Protein AF-A0A932D3Q0-F1 (afdb_monomer_lite)

Sequence (78 aa):
MSRERPLARKNLMVDAGDVLALKKVLGAATESEAVRVAVRDRLVLEEAQAAFDRIRARGGIDDAFGRSGPRHLRRRAG

Structure (mmCIF, N/CA/C/O backbone):
data_AF-A0A932D3Q0-F1
#
_entry.id   AF-A0A932D3Q0-F1
#
loop_
_atom_site.group_PDB
_atom_site.id
_atom_site.type_symbol
_atom_site.label_atom_id
_atom_site.label_alt_id
_atom_site.label_comp_id
_atom_site.label_asym_id
_atom_site.label_entity_id
_atom_site.label_seq_id
_atom_site.pdbx_PDB_ins_code
_atom_site.Cartn_x
_atom_site.Cartn_y
_atom_site.Cartn_z
_atom_site.occupancy
_atom_site.B_iso_or_equiv
_atom_site.auth_seq_id
_atom_site.auth_comp_id
_atom_site.auth_asym_id
_atom_site.auth_atom_id
_atom_site.pdbx_PDB_model_num
ATOM 1 N N . MET A 1 1 ? 20.231 6.155 2.708 1.00 38.53 1 MET A N 1
ATOM 2 C CA . MET A 1 1 ? 19.468 6.450 3.941 1.00 38.53 1 MET A CA 1
ATOM 3 C C . MET A 1 1 ? 18.206 7.200 3.549 1.00 38.53 1 MET A C 1
ATOM 5 O O . MET A 1 1 ? 18.294 8.363 3.171 1.00 38.53 1 MET A O 1
ATOM 9 N N . SER A 1 2 ? 17.051 6.536 3.530 1.00 51.09 2 SER A N 1
ATOM 10 C CA . SER A 1 2 ? 15.780 7.214 3.263 1.00 51.09 2 SER A CA 1
ATOM 11 C C . SER A 1 2 ? 15.474 8.129 4.446 1.00 51.09 2 SER A C 1
ATOM 13 O O . SER A 1 2 ? 15.240 7.638 5.544 1.00 51.09 2 SER A O 1
ATOM 15 N N . ARG A 1 3 ? 15.522 9.451 4.246 1.00 57.59 3 ARG A N 1
ATOM 16 C CA . ARG A 1 3 ? 15.005 10.401 5.240 1.00 57.59 3 ARG A CA 1
ATOM 17 C C . ARG A 1 3 ? 13.534 10.064 5.478 1.00 57.59 3 ARG A C 1
ATOM 19 O O . ARG A 1 3 ? 12.770 9.989 4.512 1.00 57.59 3 ARG A O 1
ATOM 26 N N . GLU A 1 4 ? 13.147 9.843 6.731 1.00 63.94 4 GLU A N 1
ATOM 27 C CA . GLU A 1 4 ? 11.733 9.767 7.089 1.00 63.94 4 GLU A CA 1
ATOM 28 C C . GLU A 1 4 ? 11.065 11.071 6.659 1.00 63.94 4 GLU A C 1
ATOM 30 O O . GLU A 1 4 ? 11.467 12.166 7.057 1.00 63.94 4 GLU A O 1
ATOM 35 N N . ARG A 1 5 ? 10.086 10.957 5.758 1.00 78.62 5 ARG A N 1
ATOM 36 C CA . ARG A 1 5 ? 9.296 12.112 5.338 1.00 78.62 5 ARG A CA 1
ATOM 37 C C . ARG A 1 5 ? 8.375 12.492 6.499 1.00 78.62 5 ARG A C 1
ATOM 39 O O . ARG A 1 5 ? 7.756 11.593 7.071 1.00 78.62 5 ARG A O 1
ATOM 46 N N . PRO A 1 6 ? 8.253 13.787 6.839 1.00 88.06 6 PRO A N 1
ATOM 47 C CA . PRO A 1 6 ? 7.366 14.213 7.910 1.00 88.06 6 PRO A CA 1
ATOM 48 C C . PRO A 1 6 ? 5.925 13.800 7.595 1.00 88.06 6 PRO A C 1
ATOM 50 O O . PRO A 1 6 ? 5.444 13.962 6.471 1.00 88.06 6 PRO A O 1
ATOM 53 N N . LEU A 1 7 ? 5.240 13.247 8.595 1.00 89.25 7 LEU A N 1
ATOM 54 C CA . LEU A 1 7 ? 3.842 12.854 8.471 1.00 89.25 7 LEU A CA 1
ATOM 55 C C . LEU A 1 7 ? 2.954 14.097 8.523 1.00 89.25 7 LEU A C 1
ATOM 57 O O . LEU A 1 7 ? 3.028 14.886 9.462 1.00 89.25 7 LEU A O 1
ATOM 61 N N . ALA A 1 8 ? 2.072 14.235 7.539 1.00 92.50 8 ALA A N 1
ATOM 62 C CA . ALA A 1 8 ? 1.039 15.260 7.515 1.00 92.50 8 ALA A CA 1
ATOM 63 C C . ALA A 1 8 ? -0.336 14.592 7.482 1.00 92.50 8 ALA A C 1
ATOM 65 O O . ALA A 1 8 ? -0.554 13.655 6.712 1.00 92.50 8 ALA A O 1
ATOM 66 N N . ARG A 1 9 ? -1.279 15.083 8.295 1.00 92.50 9 ARG A N 1
ATOM 67 C CA . ARG A 1 9 ? -2.672 14.632 8.215 1.00 92.50 9 ARG A CA 1
ATOM 68 C C . ARG A 1 9 ? -3.288 15.099 6.899 1.00 92.50 9 ARG A C 1
ATOM 70 O O . ARG A 1 9 ? -3.132 16.254 6.502 1.00 92.50 9 ARG A O 1
ATOM 77 N N . LYS A 1 10 ? -3.993 14.189 6.236 1.00 91.31 10 LYS A N 1
ATOM 78 C CA . LYS A 1 10 ? -4.772 14.441 5.025 1.00 91.31 10 LYS A CA 1
ATOM 79 C C . LYS A 1 10 ? -6.152 13.830 5.227 1.00 91.31 10 LYS A C 1
ATOM 81 O O . LYS A 1 10 ? -6.247 12.709 5.718 1.00 91.31 10 LYS A O 1
ATOM 86 N N . ASN A 1 11 ? -7.192 14.572 4.864 1.00 93.75 11 ASN A N 1
ATOM 87 C CA . ASN A 1 11 ? -8.553 14.049 4.852 1.00 93.75 11 ASN A CA 1
ATOM 88 C C . ASN A 1 11 ? -8.737 13.278 3.545 1.00 93.75 11 ASN A C 1
ATOM 90 O O . ASN A 1 11 ? -8.517 13.839 2.472 1.00 93.75 11 ASN A O 1
ATOM 94 N N . LEU A 1 12 ? -9.094 12.001 3.644 1.00 90.44 12 LEU A N 1
ATOM 95 C CA . LEU A 1 12 ? -9.279 11.111 2.505 1.00 90.44 12 LEU A CA 1
ATOM 96 C C . LEU A 1 12 ? -10.598 10.363 2.682 1.00 90.44 12 LEU A C 1
ATOM 98 O O . LEU A 1 12 ? -10.873 9.853 3.766 1.00 90.44 12 LEU A O 1
ATOM 102 N N . MET A 1 13 ? -11.397 10.302 1.620 1.00 96.62 13 MET A N 1
ATOM 103 C CA . MET A 1 13 ? -12.550 9.411 1.560 1.00 96.62 13 MET A CA 1
ATOM 104 C C . MET A 1 13 ? -12.090 8.066 1.008 1.00 96.62 13 MET A C 1
ATOM 106 O O . MET A 1 13 ? -11.447 8.011 -0.039 1.00 96.62 13 MET A O 1
ATOM 110 N N . VAL A 1 14 ? -12.397 7.003 1.737 1.00 95.81 14 VAL A N 1
ATOM 111 C CA . VAL A 1 14 ? -12.020 5.622 1.429 1.00 95.81 14 VAL A CA 1
ATOM 112 C C . VAL A 1 14 ? -13.190 4.712 1.758 1.00 95.81 14 VAL A C 1
ATOM 114 O O . VAL A 1 14 ? -14.006 5.044 2.620 1.00 95.81 14 VAL A O 1
ATOM 117 N N . ASP A 1 15 ? -13.251 3.561 1.099 1.00 97.94 15 ASP A N 1
ATOM 118 C CA . ASP A 1 15 ? -14.136 2.490 1.532 1.00 97.94 15 ASP A CA 1
ATOM 119 C C . ASP A 1 15 ? -13.584 1.853 2.819 1.00 97.94 15 ASP A C 1
ATOM 121 O O . ASP A 1 15 ? -12.419 1.453 2.893 1.00 97.94 15 ASP A O 1
ATOM 125 N N . ALA A 1 16 ? -14.410 1.791 3.865 1.00 96.88 16 ALA A N 1
ATOM 126 C CA . ALA A 1 16 ? -13.990 1.274 5.165 1.00 96.88 16 ALA A CA 1
ATOM 127 C C . ALA A 1 16 ? -13.733 -0.244 5.143 1.00 96.88 16 ALA A C 1
ATOM 129 O O . ALA A 1 16 ? -12.846 -0.732 5.848 1.00 96.88 16 ALA A O 1
ATOM 130 N N . GLY A 1 17 ? -14.484 -0.992 4.330 1.00 98.12 17 GLY A N 1
ATOM 131 C CA . GLY A 1 17 ? -14.302 -2.429 4.151 1.00 98.12 17 GLY A CA 1
ATOM 132 C C . GLY A 1 17 ? -12.966 -2.741 3.485 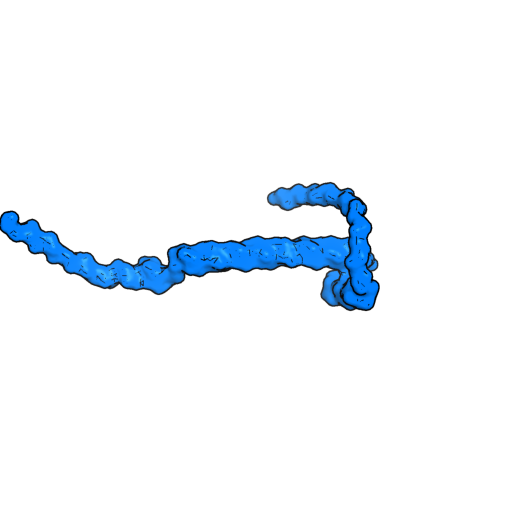1.00 98.12 17 GLY A C 1
ATOM 133 O O . GLY A 1 17 ? -12.222 -3.596 3.976 1.00 98.12 17 GLY A O 1
ATOM 134 N N . ASP A 1 18 ? -12.619 -1.984 2.445 1.00 98.19 18 ASP A N 1
ATOM 135 C CA . ASP A 1 18 ? -11.340 -2.123 1.744 1.00 98.19 18 ASP A CA 1
ATOM 136 C C . ASP A 1 18 ? -10.155 -1.801 2.655 1.00 98.19 18 ASP A C 1
ATOM 138 O O . ASP A 1 18 ? -9.170 -2.541 2.681 1.00 98.19 18 ASP A O 1
ATOM 142 N N . VAL A 1 19 ? -10.242 -0.737 3.459 1.00 97.88 19 VAL A N 1
ATOM 143 C CA . VAL A 1 19 ? -9.169 -0.368 4.398 1.00 97.88 19 VAL A CA 1
ATOM 144 C C . VAL A 1 19 ? -9.006 -1.414 5.500 1.00 97.88 19 VAL A C 1
ATOM 146 O O . VAL A 1 19 ? -7.877 -1.737 5.886 1.00 97.88 19 VAL A O 1
ATOM 149 N N . LEU A 1 20 ? -10.104 -2.001 5.980 1.00 97.94 20 LEU A N 1
ATOM 150 C CA . LEU A 1 20 ? -10.048 -3.086 6.955 1.00 97.94 20 LEU A CA 1
ATOM 151 C C . LEU A 1 20 ? -9.427 -4.356 6.356 1.00 97.94 20 LEU A C 1
ATOM 153 O O . LEU A 1 20 ? -8.623 -5.019 7.018 1.00 97.94 20 LEU A O 1
ATOM 157 N N . ALA A 1 21 ? -9.778 -4.698 5.115 1.00 98.25 21 ALA A N 1
ATOM 158 C CA . ALA A 1 21 ? -9.175 -5.814 4.392 1.00 98.25 21 ALA A CA 1
ATOM 159 C C . ALA A 1 21 ? -7.676 -5.574 4.165 1.00 98.25 21 ALA A C 1
ATOM 161 O O . ALA A 1 21 ? -6.856 -6.435 4.486 1.00 98.25 21 ALA A O 1
ATOM 162 N N . LEU A 1 22 ? -7.309 -4.372 3.719 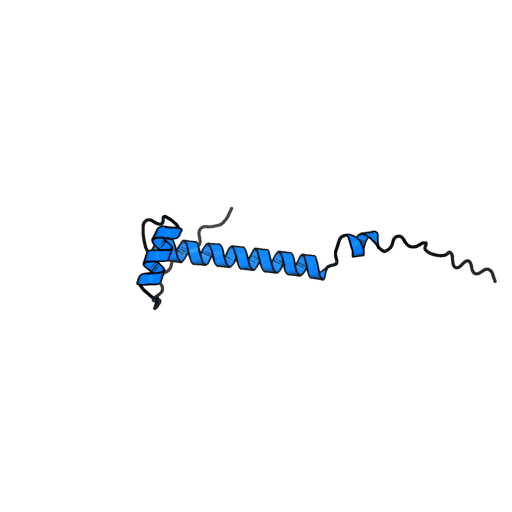1.00 97.75 22 LEU A N 1
ATOM 163 C CA . LEU A 1 22 ? -5.929 -3.945 3.512 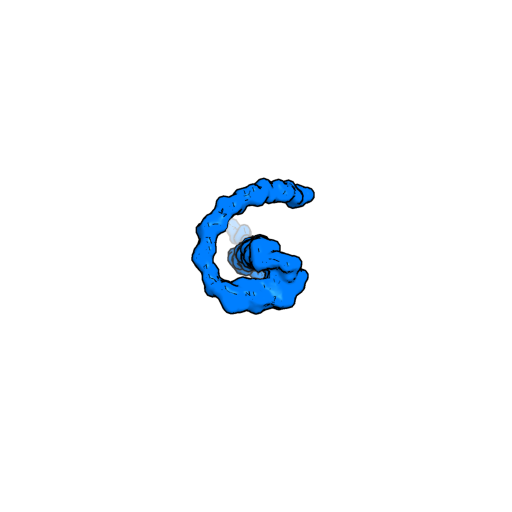1.00 97.75 22 LEU A CA 1
ATOM 164 C C . LEU A 1 22 ? -5.106 -4.046 4.800 1.00 97.75 22 LEU A C 1
ATOM 166 O O . LEU A 1 22 ? -4.009 -4.599 4.788 1.00 97.75 22 LEU A O 1
ATOM 170 N N . LYS A 1 23 ? -5.650 -3.576 5.929 1.00 98.31 23 LYS A N 1
ATOM 171 C CA . LYS A 1 23 ? -5.010 -3.699 7.245 1.00 98.31 23 LYS A CA 1
ATOM 172 C C . LYS A 1 23 ? -4.679 -5.154 7.578 1.00 98.31 23 LYS A C 1
ATOM 174 O O . LYS A 1 23 ? -3.575 -5.424 8.046 1.00 98.31 23 LYS A O 1
ATOM 179 N N . LYS A 1 24 ? -5.612 -6.083 7.333 1.00 98.12 24 LYS A N 1
ATOM 180 C CA . LYS A 1 24 ? -5.406 -7.522 7.574 1.00 98.12 24 LYS A CA 1
ATOM 181 C C . LYS A 1 24 ? -4.333 -8.100 6.655 1.00 98.12 24 LYS A C 1
ATOM 183 O O . LYS A 1 24 ? -3.445 -8.787 7.143 1.00 98.12 24 LYS A O 1
ATOM 188 N N . VAL A 1 25 ? -4.397 -7.796 5.356 1.00 97.94 25 VAL A N 1
ATOM 189 C CA . VAL A 1 25 ? -3.432 -8.282 4.354 1.00 97.94 25 VAL A CA 1
ATOM 190 C C . VAL A 1 25 ? -2.014 -7.807 4.671 1.00 97.94 25 VAL A C 1
ATOM 192 O O . VAL A 1 25 ? -1.071 -8.584 4.570 1.00 97.94 25 VAL A O 1
ATOM 195 N N . LEU A 1 26 ? -1.867 -6.551 5.093 1.00 97.00 26 LEU A N 1
ATOM 196 C CA . LEU A 1 26 ? -0.571 -5.955 5.418 1.00 97.00 26 LEU A CA 1
ATOM 197 C C . LEU A 1 26 ? -0.107 -6.227 6.857 1.00 97.00 26 LEU A C 1
ATOM 199 O O . LEU A 1 26 ? 0.995 -5.823 7.217 1.00 97.00 26 LEU A O 1
ATOM 203 N N . GLY A 1 27 ? -0.934 -6.857 7.698 1.00 97.19 27 GLY A N 1
ATOM 204 C CA . GLY A 1 27 ? -0.626 -7.065 9.11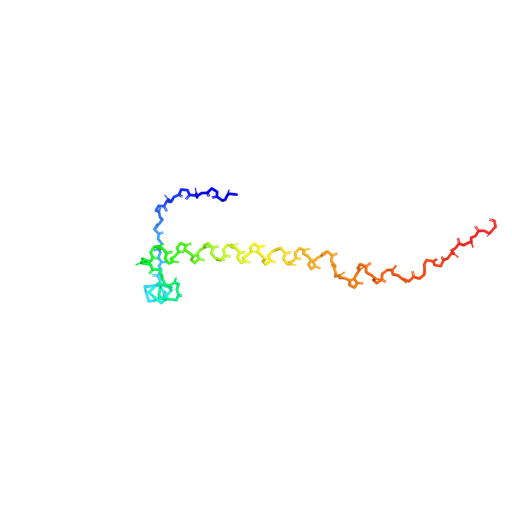7 1.00 97.19 27 GLY A CA 1
ATOM 205 C C . GLY A 1 27 ? -0.419 -5.765 9.907 1.00 97.19 27 GLY A C 1
ATOM 206 O O . GLY A 1 27 ? 0.301 -5.759 10.903 1.00 97.19 27 GLY A O 1
ATOM 207 N N . ALA A 1 28 ? -1.017 -4.655 9.466 1.00 97.31 28 ALA A N 1
ATOM 208 C CA . ALA A 1 28 ? -0.810 -3.341 10.070 1.00 97.31 28 ALA A CA 1
ATOM 209 C C . ALA A 1 28 ? -1.568 -3.195 11.401 1.00 97.31 28 ALA A C 1
ATOM 211 O O . ALA A 1 28 ? -2.698 -3.673 11.554 1.00 97.31 28 ALA A O 1
ATOM 212 N N . ALA A 1 29 ? -1.000 -2.459 12.359 1.00 96.31 29 ALA A N 1
ATOM 213 C CA . ALA A 1 29 ? -1.631 -2.226 13.656 1.00 96.31 29 ALA A CA 1
ATOM 214 C C . ALA A 1 29 ? -2.833 -1.273 13.539 1.00 96.31 29 ALA A C 1
ATOM 216 O O . ALA A 1 29 ? -3.850 -1.449 14.221 1.00 96.31 29 ALA A O 1
ATOM 217 N N . THR A 1 30 ? -2.765 -0.300 12.624 1.00 96.94 30 THR A N 1
ATOM 218 C CA . THR A 1 30 ? -3.826 0.701 12.400 1.00 96.94 30 THR A CA 1
ATOM 219 C C . THR A 1 30 ? -4.187 0.865 10.925 1.00 96.94 30 THR A C 1
ATOM 221 O O . THR A 1 30 ? -3.394 0.576 10.035 1.00 96.94 30 THR A O 1
ATOM 224 N N . GLU A 1 31 ? -5.381 1.391 10.651 1.00 96.31 31 GLU A N 1
ATOM 225 C CA . GLU A 1 31 ? -5.821 1.729 9.288 1.00 96.31 31 GLU A CA 1
ATOM 226 C C . GLU A 1 31 ? -4.927 2.796 8.646 1.00 96.31 31 GLU A C 1
ATOM 228 O O . GLU A 1 31 ? -4.517 2.675 7.496 1.00 96.31 31 GLU A O 1
ATOM 233 N N . SER A 1 32 ? -4.540 3.814 9.419 1.00 95.31 32 SER A N 1
ATOM 234 C CA . SER A 1 32 ? -3.618 4.857 8.956 1.00 95.31 32 SER A CA 1
ATOM 235 C C . SER A 1 32 ? -2.238 4.301 8.605 1.00 95.31 32 SER A C 1
ATOM 237 O O . SER A 1 32 ? -1.567 4.797 7.705 1.00 95.31 32 SER A O 1
ATOM 239 N N . GLU A 1 33 ? -1.768 3.290 9.328 1.00 95.44 33 GLU A N 1
ATOM 240 C CA . GLU A 1 33 ? -0.547 2.571 8.978 1.00 95.44 33 GLU A CA 1
ATOM 241 C C . GLU A 1 33 ? -0.720 1.749 7.703 1.00 95.44 33 GLU A C 1
ATOM 243 O O . GLU A 1 33 ? 0.102 1.896 6.803 1.00 95.44 33 GLU A O 1
ATOM 248 N N . ALA A 1 34 ? -1.812 0.989 7.578 1.00 97.19 34 ALA A N 1
ATOM 249 C CA . ALA A 1 34 ? -2.111 0.208 6.379 1.00 97.19 34 ALA A CA 1
ATOM 250 C C . ALA A 1 34 ? -2.119 1.083 5.116 1.00 97.19 34 ALA A C 1
ATOM 252 O O . ALA A 1 34 ? -1.443 0.777 4.137 1.00 97.19 34 ALA A O 1
ATOM 253 N N . VAL A 1 35 ? -2.809 2.227 5.167 1.00 96.12 35 VAL A N 1
ATOM 254 C CA . VAL A 1 35 ? -2.864 3.187 4.055 1.00 96.12 35 VAL A CA 1
ATOM 255 C C . VAL A 1 35 ? -1.475 3.753 3.741 1.00 96.12 35 VAL A C 1
ATOM 257 O O . VAL A 1 35 ? -1.102 3.860 2.574 1.00 96.12 35 VAL A O 1
ATOM 260 N N . ARG A 1 36 ? -0.667 4.088 4.757 1.00 94.81 36 ARG A N 1
ATOM 261 C CA . ARG A 1 36 ? 0.699 4.600 4.540 1.00 94.81 36 ARG A CA 1
ATOM 262 C C . ARG A 1 36 ? 1.612 3.567 3.883 1.00 94.81 36 ARG A C 1
ATOM 264 O O . ARG A 1 36 ? 2.366 3.935 2.983 1.00 94.81 36 ARG A O 1
ATOM 271 N N . VAL A 1 37 ? 1.549 2.312 4.324 1.00 95.81 37 VAL A N 1
ATOM 272 C CA . VAL A 1 37 ? 2.325 1.210 3.737 1.00 95.81 37 VAL A CA 1
ATOM 273 C C . VAL A 1 37 ? 1.895 0.988 2.290 1.00 95.81 37 VAL A C 1
ATOM 275 O O . VAL A 1 37 ? 2.739 1.049 1.404 1.00 95.81 37 VAL A O 1
ATOM 278 N N . ALA A 1 38 ? 0.591 0.892 2.021 1.00 96.44 38 ALA A N 1
ATOM 279 C CA . ALA A 1 38 ? 0.076 0.706 0.666 1.00 96.44 38 ALA A CA 1
ATOM 280 C C . ALA A 1 38 ? 0.500 1.823 -0.303 1.00 96.44 38 ALA A C 1
ATOM 282 O O . ALA A 1 38 ? 0.910 1.550 -1.432 1.00 96.44 38 ALA A O 1
ATOM 283 N N . VAL A 1 39 ? 0.458 3.087 0.137 1.00 95.44 39 VAL A N 1
ATOM 284 C CA . VAL A 1 39 ? 0.940 4.220 -0.670 1.00 95.44 39 VAL A CA 1
ATOM 285 C C . VAL A 1 39 ? 2.435 4.089 -0.960 1.00 95.44 39 VAL A C 1
ATOM 287 O O . VAL A 1 39 ? 2.865 4.321 -2.090 1.00 95.44 39 VAL A O 1
ATOM 290 N N . ARG A 1 40 ? 3.243 3.712 0.037 1.00 95.06 40 ARG A N 1
ATOM 291 C CA . ARG A 1 40 ? 4.689 3.531 -0.142 1.00 95.06 40 ARG A CA 1
ATOM 292 C C . ARG A 1 40 ? 4.992 2.400 -1.121 1.00 95.06 40 ARG A C 1
ATOM 294 O O . ARG A 1 40 ? 5.797 2.607 -2.026 1.00 95.06 40 ARG A O 1
ATOM 301 N N . ASP A 1 41 ? 4.342 1.257 -0.958 1.00 95.62 41 ASP A N 1
ATOM 302 C CA . ASP A 1 41 ? 4.552 0.082 -1.802 1.00 95.62 41 ASP A CA 1
ATOM 303 C C . ASP A 1 41 ? 4.167 0.376 -3.249 1.00 95.62 41 ASP A C 1
ATOM 305 O O . ASP A 1 41 ? 4.926 0.059 -4.166 1.00 95.62 41 ASP A O 1
ATOM 309 N N . ARG A 1 42 ? 3.044 1.079 -3.468 1.00 96.94 42 ARG A N 1
ATOM 310 C CA . ARG A 1 42 ? 2.652 1.482 -4.820 1.00 96.94 42 ARG A CA 1
ATOM 311 C C . ARG A 1 42 ? 3.680 2.412 -5.455 1.00 96.94 42 ARG A C 1
ATOM 313 O O . ARG A 1 42 ? 4.030 2.201 -6.609 1.00 96.94 42 ARG A O 1
ATOM 320 N N . LEU A 1 43 ? 4.193 3.400 -4.720 1.00 96.56 43 LEU A N 1
ATOM 321 C CA . LEU A 1 43 ? 5.218 4.310 -5.245 1.00 96.56 43 LEU A CA 1
ATOM 322 C C . LEU A 1 43 ? 6.505 3.573 -5.638 1.00 96.56 43 LEU A C 1
ATOM 324 O O . LEU A 1 43 ? 7.081 3.876 -6.680 1.00 96.56 43 LEU A O 1
ATOM 328 N N . VAL A 1 44 ? 6.942 2.600 -4.835 1.00 95.75 44 VAL A N 1
ATOM 329 C CA . VAL A 1 44 ? 8.120 1.777 -5.153 1.00 95.75 44 VAL A CA 1
ATOM 330 C C . VAL A 1 44 ? 7.869 0.919 -6.393 1.00 95.75 44 VAL A C 1
ATOM 332 O O . VAL A 1 44 ? 8.742 0.817 -7.252 1.00 95.75 44 VAL A O 1
ATOM 335 N N . LEU A 1 45 ? 6.677 0.331 -6.516 1.00 96.56 45 LEU A N 1
ATOM 336 C CA . LEU A 1 45 ? 6.312 -0.474 -7.679 1.00 96.56 45 LEU A CA 1
ATOM 337 C C . LEU A 1 45 ? 6.299 0.356 -8.970 1.00 96.56 45 LEU A C 1
ATOM 339 O O . LEU A 1 45 ? 6.825 -0.096 -9.982 1.00 96.56 45 LEU A O 1
ATOM 343 N N . GLU A 1 46 ? 5.753 1.573 -8.932 1.00 97.25 46 GLU A N 1
ATOM 344 C CA . GLU A 1 46 ? 5.774 2.499 -10.074 1.00 97.25 46 GLU A CA 1
ATOM 345 C C . GLU A 1 46 ? 7.206 2.890 -10.463 1.00 97.25 46 GLU A C 1
ATOM 347 O O . GLU A 1 46 ? 7.553 2.915 -11.644 1.00 97.25 46 GLU A O 1
ATOM 352 N N . GLU A 1 47 ? 8.074 3.152 -9.481 1.00 96.19 47 GLU A N 1
ATOM 353 C CA . GLU A 1 47 ? 9.483 3.462 -9.739 1.00 96.19 47 GLU A CA 1
ATOM 354 C C . GLU A 1 47 ? 10.217 2.278 -10.388 1.00 96.19 47 GLU A C 1
ATOM 356 O O . GLU A 1 47 ? 10.971 2.465 -11.351 1.00 96.19 47 GLU A O 1
ATOM 361 N N . ALA A 1 48 ? 9.963 1.060 -9.900 1.00 94.88 48 ALA A N 1
ATOM 362 C CA . ALA A 1 48 ? 10.507 -0.167 -10.467 1.00 94.88 48 ALA A CA 1
ATOM 363 C C . ALA A 1 48 ? 9.994 -0.401 -11.895 1.00 94.88 48 ALA A C 1
ATOM 365 O O . ALA A 1 48 ? 10.794 -0.667 -12.792 1.00 94.88 48 ALA A O 1
ATOM 366 N N . GLN A 1 49 ? 8.690 -0.235 -12.135 1.00 96.00 49 GLN A N 1
ATOM 367 C CA . GLN A 1 49 ? 8.099 -0.377 -13.465 1.00 96.00 49 GLN A CA 1
ATOM 368 C C . GLN A 1 49 ? 8.707 0.627 -14.447 1.00 96.00 49 GLN A C 1
ATOM 370 O O . GLN A 1 49 ? 9.196 0.241 -15.508 1.00 96.00 49 GLN A O 1
ATOM 375 N N . ALA A 1 50 ? 8.804 1.897 -14.052 1.00 93.81 50 ALA A N 1
ATOM 376 C CA . ALA A 1 50 ? 9.447 2.921 -14.864 1.00 93.81 50 ALA A CA 1
ATOM 377 C C . ALA A 1 50 ? 10.929 2.601 -15.139 1.00 93.81 50 ALA A C 1
ATOM 379 O O . ALA A 1 50 ? 11.457 2.949 -16.197 1.00 93.81 50 ALA A O 1
ATOM 380 N N . ALA A 1 51 ? 11.634 1.954 -14.204 1.00 91.81 51 ALA A N 1
ATOM 381 C CA . ALA A 1 51 ? 12.997 1.486 -14.433 1.00 91.81 51 ALA A CA 1
ATOM 382 C C . ALA A 1 51 ? 13.053 0.359 -15.474 1.00 91.81 51 ALA A C 1
ATOM 384 O O . ALA A 1 51 ? 13.885 0.430 -16.382 1.00 91.81 51 ALA A O 1
ATOM 385 N N . PHE A 1 52 ? 12.155 -0.626 -15.395 1.00 90.56 52 PHE A N 1
ATOM 386 C CA . PHE A 1 52 ? 12.048 -1.688 -16.398 1.00 90.56 52 PHE A CA 1
ATOM 387 C C . PHE A 1 52 ? 11.719 -1.139 -17.786 1.00 90.56 52 PHE A C 1
ATOM 389 O O . PHE A 1 52 ? 12.350 -1.543 -18.763 1.00 90.56 52 PHE A O 1
ATOM 396 N N . ASP A 1 53 ? 10.819 -0.164 -17.880 1.00 90.00 53 ASP A N 1
ATOM 397 C CA . ASP A 1 53 ? 10.459 0.460 -19.154 1.00 90.00 53 ASP A CA 1
ATOM 398 C C . ASP A 1 53 ? 11.655 1.193 -19.779 1.00 90.00 53 ASP A C 1
ATOM 400 O O . ASP A 1 53 ? 11.912 1.063 -20.978 1.00 90.00 53 ASP A O 1
ATOM 404 N N . ARG A 1 54 ? 12.463 1.894 -18.968 1.00 87.81 54 ARG A N 1
ATOM 405 C CA . ARG A 1 54 ? 13.715 2.525 -19.431 1.00 87.81 54 ARG A CA 1
ATOM 406 C C . ARG A 1 54 ? 14.747 1.507 -19.910 1.00 87.81 54 ARG A C 1
ATOM 408 O O . ARG A 1 54 ? 15.466 1.788 -20.867 1.00 87.81 54 ARG A O 1
ATOM 415 N N . ILE A 1 55 ? 14.849 0.358 -19.242 1.00 85.00 55 ILE A N 1
ATOM 416 C CA . ILE A 1 55 ? 15.738 -0.732 -19.665 1.00 85.00 55 ILE A CA 1
ATOM 417 C C . ILE A 1 55 ? 15.258 -1.281 -21.008 1.00 85.00 55 ILE A C 1
ATOM 419 O O . ILE A 1 55 ? 16.039 -1.337 -21.952 1.00 85.00 55 ILE A O 1
ATOM 423 N N . ARG A 1 56 ? 13.965 -1.596 -21.129 1.00 81.75 56 ARG A N 1
ATOM 424 C CA . ARG A 1 56 ? 13.366 -2.105 -22.367 1.00 81.75 56 ARG A CA 1
ATOM 425 C C . ARG A 1 56 ? 13.540 -1.134 -23.536 1.00 81.75 56 ARG A C 1
ATOM 427 O O . ARG A 1 56 ? 13.859 -1.563 -24.639 1.00 81.75 56 ARG A O 1
ATOM 434 N N . ALA A 1 57 ? 13.381 0.167 -23.297 1.00 81.50 57 ALA A N 1
ATOM 435 C CA . ALA A 1 57 ? 13.553 1.203 -24.315 1.00 81.50 57 ALA A CA 1
ATOM 436 C C . ALA A 1 57 ? 15.004 1.355 -24.811 1.00 81.50 57 ALA A C 1
ATOM 438 O O . ALA A 1 57 ? 15.222 1.868 -25.905 1.00 81.50 57 ALA A O 1
A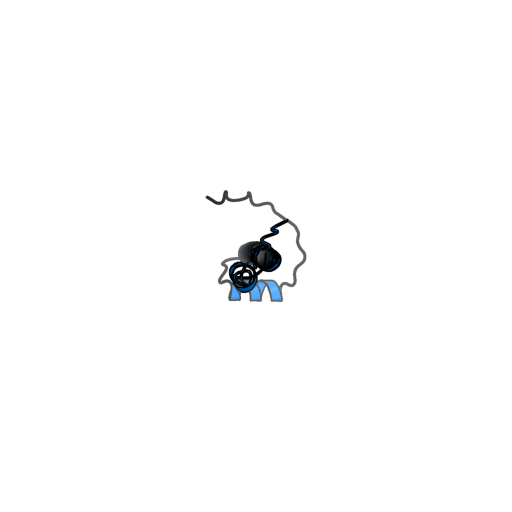TOM 439 N N . ARG A 1 58 ? 16.003 0.921 -24.030 1.00 74.75 58 ARG A N 1
ATOM 440 C CA . ARG A 1 58 ? 17.423 0.947 -24.424 1.00 74.75 58 ARG A CA 1
ATOM 441 C C . ARG A 1 58 ? 17.846 -0.234 -25.306 1.00 74.75 58 ARG A C 1
ATOM 443 O O . ARG A 1 58 ? 18.978 -0.220 -25.786 1.00 74.75 58 ARG A O 1
ATOM 450 N N . GLY A 1 59 ? 16.955 -1.194 -25.549 1.00 68.50 59 GLY A N 1
ATOM 451 C CA . GLY A 1 59 ? 17.256 -2.430 -26.266 1.00 68.50 59 GLY A CA 1
ATOM 452 C C . GLY A 1 59 ? 17.738 -3.554 -25.343 1.00 68.50 59 GLY A C 1
ATOM 453 O O . GLY A 1 59 ? 18.223 -3.314 -24.235 1.00 68.50 59 GLY A O 1
ATOM 454 N N . GLY A 1 60 ? 17.542 -4.796 -25.782 1.00 70.50 60 GLY A N 1
ATOM 455 C CA . GLY A 1 60 ? 17.883 -6.011 -25.039 1.00 70.50 60 GLY A CA 1
ATOM 456 C C . GLY A 1 60 ? 19.329 -6.478 -25.240 1.00 70.50 60 GLY A C 1
ATOM 457 O O . GLY A 1 60 ? 20.091 -5.905 -26.016 1.00 70.50 60 GLY A O 1
ATOM 458 N N . ILE A 1 61 ? 19.702 -7.578 -24.573 1.00 61.69 61 ILE A N 1
ATOM 459 C CA . ILE A 1 61 ? 20.962 -8.303 -24.842 1.00 61.69 61 ILE A CA 1
ATOM 460 C C . ILE A 1 61 ? 21.074 -8.617 -26.343 1.00 61.69 61 ILE A C 1
ATOM 462 O O . ILE A 1 61 ? 22.127 -8.404 -26.935 1.00 61.69 61 ILE A O 1
ATOM 466 N N . ASP A 1 62 ? 19.975 -8.997 -26.991 1.00 61.47 62 ASP A N 1
ATOM 467 C CA . ASP A 1 62 ? 19.952 -9.264 -28.431 1.00 61.47 62 ASP A CA 1
ATOM 468 C C . ASP A 1 62 ? 20.285 -8.026 -29.285 1.00 61.47 62 ASP A C 1
ATOM 470 O O . ASP A 1 62 ? 20.927 -8.160 -30.324 1.00 61.47 62 ASP A O 1
ATOM 474 N N . ASP A 1 63 ? 19.966 -6.809 -28.830 1.00 60.66 63 ASP A N 1
ATOM 475 C CA . ASP A 1 63 ? 20.360 -5.565 -29.511 1.00 60.66 63 ASP A CA 1
ATOM 476 C C . ASP A 1 63 ? 21.843 -5.221 -29.283 1.00 60.66 63 ASP A C 1
ATOM 478 O O . ASP A 1 63 ? 22.504 -4.652 -30.159 1.00 60.66 63 ASP A O 1
ATOM 482 N N . ALA A 1 64 ? 22.382 -5.583 -28.113 1.00 60.03 64 ALA A N 1
ATOM 483 C CA . ALA A 1 64 ? 23.785 -5.380 -27.758 1.00 60.03 64 ALA A CA 1
ATOM 484 C C . ALA A 1 64 ? 24.724 -6.377 -28.465 1.00 60.03 64 ALA A C 1
ATOM 486 O O . ALA A 1 64 ? 25.809 -5.991 -28.903 1.00 60.03 64 ALA A O 1
ATOM 487 N N . PHE A 1 65 ? 24.308 -7.638 -28.622 1.00 60.50 65 PHE A N 1
ATOM 488 C CA . PHE A 1 65 ? 25.113 -8.708 -29.229 1.00 60.50 65 PHE A CA 1
ATOM 489 C C . PHE A 1 65 ? 24.744 -9.007 -30.695 1.00 60.50 65 PHE A C 1
ATOM 491 O O . PHE A 1 65 ? 25.570 -9.554 -31.432 1.00 60.50 65 PHE A O 1
ATOM 498 N N . GLY A 1 66 ? 23.572 -8.569 -31.169 1.00 55.78 66 GLY A N 1
ATOM 499 C CA . GLY A 1 66 ? 23.100 -8.735 -32.552 1.00 55.78 66 GLY A CA 1
ATOM 500 C C . GLY A 1 66 ? 23.848 -7.898 -33.595 1.00 55.78 66 GLY A C 1
ATOM 501 O O . GLY A 1 66 ? 23.674 -8.098 -34.795 1.00 55.78 66 GLY A O 1
ATOM 502 N N . ARG A 1 67 ? 24.749 -6.998 -33.172 1.00 57.62 67 ARG A N 1
ATOM 503 C CA . ARG A 1 67 ? 25.678 -6.277 -34.067 1.00 57.62 67 ARG A CA 1
ATOM 504 C C . ARG A 1 67 ? 27.030 -6.969 -34.251 1.00 57.62 67 ARG A C 1
ATOM 506 O O . ARG A 1 67 ? 27.998 -6.325 -34.645 1.00 57.62 67 ARG A O 1
ATOM 513 N N . SER A 1 68 ? 27.088 -8.280 -34.040 1.00 54.31 68 SER A N 1
ATOM 514 C CA . SER A 1 68 ? 28.253 -9.108 -34.380 1.00 54.31 68 SER A CA 1
ATOM 515 C C . SER A 1 68 ? 28.141 -9.708 -35.791 1.00 54.31 68 SER A C 1
ATOM 517 O O . SER A 1 68 ? 28.593 -10.818 -36.040 1.00 54.31 68 SER A O 1
ATOM 519 N N . GLY A 1 69 ? 27.510 -9.001 -36.732 1.00 54.59 69 GLY A N 1
ATOM 520 C CA . GLY A 1 69 ? 27.640 -9.302 -38.159 1.00 54.59 69 GLY A CA 1
ATOM 521 C C . GLY A 1 69 ? 28.941 -8.690 -38.687 1.00 54.59 69 GLY A C 1
ATOM 522 O O . GLY A 1 69 ? 29.284 -7.578 -38.271 1.00 54.59 69 GLY A O 1
ATOM 523 N N . PRO A 1 70 ? 29.696 -9.371 -39.571 1.00 46.19 70 PRO A N 1
ATOM 524 C CA . PRO A 1 70 ? 30.998 -8.889 -40.004 1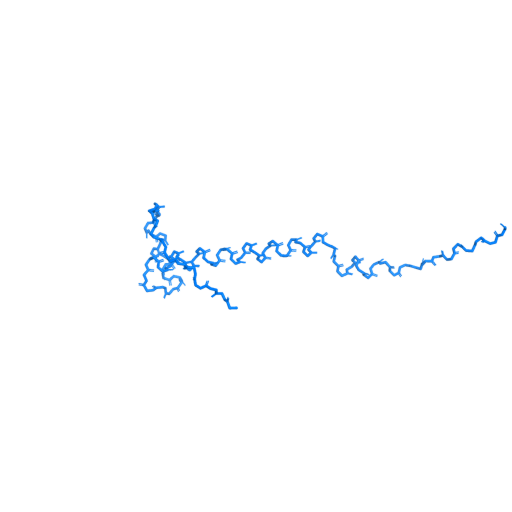.00 46.19 70 PRO A CA 1
ATOM 525 C C . PRO A 1 70 ? 30.842 -7.495 -40.612 1.00 46.19 70 PRO A C 1
ATOM 527 O O . PRO A 1 70 ? 30.098 -7.304 -41.577 1.00 46.19 70 PRO A O 1
ATOM 530 N N . ARG A 1 71 ? 31.569 -6.510 -40.065 1.00 54.06 71 ARG A N 1
ATOM 531 C CA . ARG A 1 71 ? 31.891 -5.278 -40.793 1.00 54.06 71 ARG A CA 1
ATOM 532 C C . ARG A 1 71 ? 32.653 -5.720 -42.035 1.00 54.06 71 ARG A C 1
ATOM 534 O O . ARG A 1 71 ? 33.870 -5.880 -41.998 1.00 54.06 71 ARG A O 1
ATOM 541 N N . HIS A 1 72 ? 31.923 -5.979 -43.115 1.00 52.78 72 HIS A N 1
ATOM 542 C CA . HIS A 1 72 ? 32.502 -6.242 -44.415 1.00 52.78 72 HIS A CA 1
ATOM 543 C C . HIS A 1 72 ? 33.420 -5.061 -44.714 1.00 52.78 72 HIS A C 1
ATOM 545 O O . HIS A 1 72 ? 32.960 -3.922 -44.841 1.00 52.78 72 HIS A O 1
ATOM 551 N N . LEU A 1 73 ? 34.727 -5.333 -44.751 1.00 58.00 73 LEU A N 1
ATOM 552 C CA . LEU A 1 73 ? 35.728 -4.398 -45.224 1.00 58.00 73 LEU A CA 1
ATOM 553 C C . LEU A 1 73 ? 35.251 -3.859 -46.574 1.00 58.00 73 LEU A C 1
ATOM 555 O O . LEU A 1 73 ? 35.359 -4.539 -47.593 1.00 58.00 73 LEU A O 1
ATOM 559 N N . ARG A 1 74 ? 34.793 -2.608 -46.614 1.00 54.97 74 ARG A N 1
ATOM 560 C CA . ARG A 1 74 ? 34.908 -1.818 -47.835 1.00 54.97 74 ARG A CA 1
ATOM 561 C C . ARG A 1 74 ? 36.333 -1.290 -47.895 1.00 54.97 74 ARG A C 1
ATOM 563 O O . ARG A 1 74 ? 36.604 -0.130 -47.617 1.00 54.97 74 ARG A O 1
ATOM 570 N N . ARG A 1 75 ? 37.243 -2.188 -48.283 1.00 54.81 75 ARG A N 1
ATOM 571 C CA . ARG A 1 75 ? 38.410 -1.799 -49.073 1.00 54.81 75 ARG A CA 1
ATOM 572 C C . ARG A 1 75 ? 37.868 -1.191 -50.372 1.00 54.81 75 ARG A C 1
ATOM 574 O O . ARG A 1 75 ? 37.312 -1.900 -51.203 1.00 54.81 75 ARG A O 1
ATOM 581 N N . ARG A 1 76 ? 38.007 0.119 -50.517 1.00 50.22 76 ARG A N 1
ATOM 582 C CA . ARG A 1 76 ? 38.294 0.775 -51.799 1.00 50.22 76 ARG A CA 1
ATOM 583 C C . ARG A 1 76 ? 39.720 1.306 -51.599 1.00 50.22 76 ARG A C 1
ATOM 585 O O . ARG A 1 76 ? 39.907 2.047 -50.645 1.00 50.22 76 ARG A O 1
ATOM 592 N N . ALA A 1 77 ? 40.807 0.855 -52.226 1.00 48.69 77 ALA A N 1
ATOM 593 C CA . ALA A 1 77 ? 41.045 0.333 -53.572 1.00 48.69 77 ALA A CA 1
ATOM 594 C C . ALA A 1 77 ? 40.469 1.264 -54.644 1.00 48.69 77 ALA A C 1
ATOM 596 O O . ALA A 1 77 ? 39.269 1.205 -54.915 1.00 48.69 77 ALA A O 1
ATOM 597 N N . GLY A 1 78 ? 41.347 2.103 -55.202 1.00 41.66 78 GLY A N 1
ATOM 598 C CA . GLY A 1 78 ? 41.085 3.040 -56.294 1.00 41.66 78 GLY A CA 1
ATOM 599 C C . GLY A 1 78 ? 41.450 4.455 -55.908 1.00 41.66 78 GLY A C 1
ATOM 600 O O . GLY A 1 78 ? 40.512 5.174 -55.509 1.00 41.66 78 GLY A O 1
#

Foldseek 3Di:
DDDPDDDDDDDDDDDPVVLVVQCVVVVHPDSVRSVVVVVVVVVVVVVVVVVVVVVVVVPDPCVVPVPPDDPPDPDDDD

Radius of gyration: 24.98 Å; chains: 1; bounding box: 55×25×70 Å

Secondary structure (DSSP, 8-state):
--PPPPP--------HHHHHHHHHHTT-SSHHHHHHHHHHHHHHHHHHHHHHHHHHHT--HHHHHTT-S---------

pLDDT: mean 82.18, std 18.59, range [38.53, 98.31]